Protein AF-A0A3B9RV35-F1 (afdb_monomer)

Secondary structure (DSSP, 8-state):
-HHHHHHHHH-HHHHHHHHHHHHHHHHHHHHHHHTPPPP--HHHHHHHHHHS-PPP----

Foldseek 3Di:
DVVVVVCCVVPVVVVVVVVVVVVVVVVVVVVVVVVDDDDDDPVVVVCCVPPVVDDDDDPD

Sequence (60 aa):
MDQLVEFIGNHLALFAALIGVLGLIFIQEKLAQKNKATEISPQQAVTLMNQEKAVVIDLR

Radius of gyration: 22.79 Å; Cα contacts (8 Å, |Δi|>4): 9; chains: 1; bounding box: 45×22×56 Å

Structure (mmCIF, N/CA/C/O backbone):
data_AF-A0A3B9RV35-F1
#
_entry.id   AF-A0A3B9RV35-F1
#
loop_
_atom_site.group_PDB
_atom_site.id
_atom_site.type_symbol
_atom_site.label_atom_id
_atom_site.label_alt_id
_atom_site.label_comp_id
_atom_site.label_asym_id
_atom_site.label_entity_id
_atom_site.label_seq_id
_atom_site.pdbx_PDB_ins_code
_atom_site.Cartn_x
_atom_site.Cartn_y
_atom_site.Cartn_z
_atom_site.occupancy
_atom_site.B_iso_or_equiv
_atom_site.auth_seq_id
_atom_site.auth_comp_id
_atom_site.auth_asym_id
_atom_site.auth_atom_id
_atom_site.pdbx_PDB_model_num
ATOM 1 N N . MET A 1 1 ? 26.339 0.572 -16.175 1.00 63.19 1 MET A N 1
ATOM 2 C CA . MET A 1 1 ? 25.388 1.686 -16.388 1.00 63.19 1 MET A CA 1
ATOM 3 C C . MET A 1 1 ? 24.902 1.716 -17.826 1.00 63.19 1 MET A C 1
ATOM 5 O O . MET A 1 1 ? 23.703 1.848 -18.019 1.00 63.19 1 MET A O 1
ATOM 9 N N . ASP A 1 2 ? 25.778 1.474 -18.803 1.00 81.69 2 ASP A N 1
ATOM 10 C CA . ASP A 1 2 ? 25.414 1.446 -20.231 1.00 81.69 2 ASP A CA 1
ATOM 11 C C . ASP A 1 2 ? 24.302 0.448 -20.573 1.00 81.69 2 ASP A C 1
ATOM 13 O O . ASP A 1 2 ? 23.312 0.826 -21.183 1.00 81.69 2 ASP A O 1
ATOM 17 N N . GLN A 1 3 ? 24.368 -0.782 -20.058 1.00 84.31 3 GLN A N 1
ATOM 18 C CA . GLN A 1 3 ? 23.326 -1.802 -20.277 1.00 84.31 3 GLN A CA 1
ATOM 19 C C . GLN A 1 3 ? 21.940 -1.402 -19.742 1.00 84.31 3 GLN A C 1
ATOM 21 O O . GLN A 1 3 ? 20.916 -1.821 -20.273 1.00 84.31 3 GLN A O 1
ATOM 26 N N . LEU A 1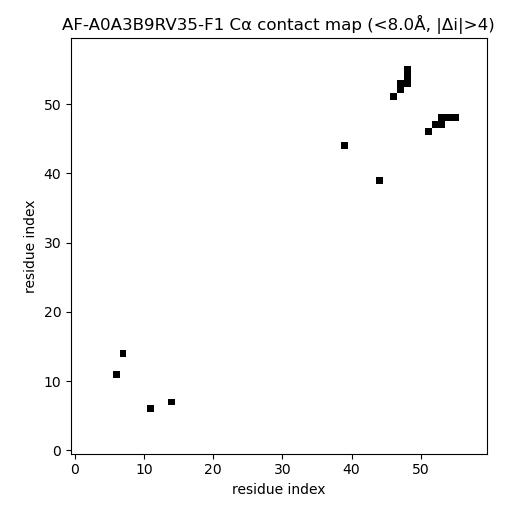 4 ? 21.891 -0.586 -18.684 1.00 82.25 4 LEU A N 1
ATOM 27 C CA . LEU A 1 4 ? 20.638 -0.088 -18.111 1.00 82.25 4 LEU A CA 1
ATOM 28 C C . LEU A 1 4 ? 20.025 0.989 -19.009 1.00 82.25 4 LEU A C 1
ATOM 30 O O . LEU A 1 4 ? 18.818 0.984 -19.239 1.00 82.25 4 LEU A O 1
ATOM 34 N N . VAL A 1 5 ? 20.861 1.876 -19.552 1.00 88.19 5 VAL A N 1
ATOM 35 C CA . VAL A 1 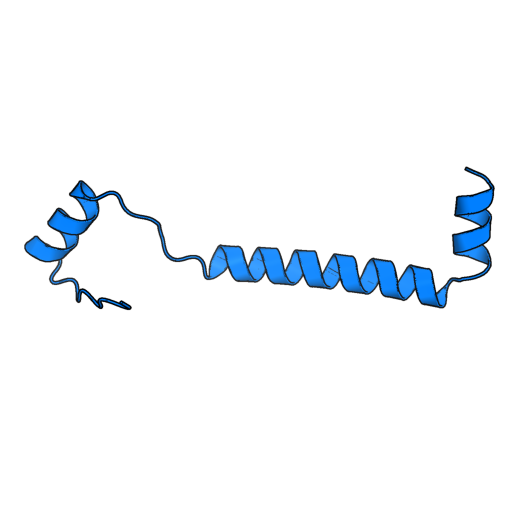5 ? 20.437 2.893 -20.522 1.00 88.19 5 VAL A CA 1
ATOM 36 C C . VAL A 1 5 ? 19.978 2.231 -21.826 1.00 88.19 5 VAL A C 1
ATOM 38 O O . VAL A 1 5 ? 18.920 2.585 -22.343 1.00 88.19 5 VAL A O 1
ATOM 41 N N . GLU A 1 6 ? 20.701 1.218 -22.311 1.00 89.06 6 GLU A N 1
ATOM 42 C CA . GLU A 1 6 ? 20.309 0.422 -23.484 1.00 89.06 6 GLU A CA 1
ATOM 43 C C . GLU A 1 6 ? 18.990 -0.324 -23.270 1.00 89.06 6 GLU A C 1
ATOM 45 O O . GLU A 1 6 ? 18.145 -0.351 -24.163 1.00 89.06 6 GLU A O 1
ATOM 50 N N . PHE A 1 7 ? 18.773 -0.897 -22.085 1.00 88.38 7 PHE A N 1
ATOM 51 C CA . PHE A 1 7 ? 17.519 -1.567 -21.749 1.00 88.38 7 PHE A CA 1
ATOM 52 C C . PHE A 1 7 ? 16.334 -0.594 -21.757 1.00 88.38 7 PHE A C 1
ATOM 54 O O . PHE A 1 7 ? 15.290 -0.901 -22.330 1.00 88.38 7 PHE A O 1
ATOM 61 N N . ILE A 1 8 ? 16.497 0.596 -21.171 1.00 91.31 8 ILE A N 1
ATOM 62 C CA . ILE A 1 8 ? 15.452 1.629 -21.178 1.00 91.31 8 ILE A CA 1
ATOM 63 C C . ILE A 1 8 ? 15.166 2.086 -22.615 1.00 91.31 8 ILE A C 1
ATOM 65 O O . ILE A 1 8 ? 14.002 2.183 -22.998 1.00 91.31 8 ILE A O 1
ATOM 69 N N . GLY A 1 9 ? 16.208 2.316 -23.420 1.00 89.88 9 GLY A N 1
ATOM 70 C CA . GLY A 1 9 ? 16.070 2.752 -24.812 1.00 89.88 9 GLY A CA 1
ATOM 71 C C . GLY A 1 9 ? 15.401 1.713 -25.717 1.00 89.88 9 GLY A C 1
ATOM 72 O O . GLY A 1 9 ? 14.518 2.061 -26.498 1.00 89.88 9 GLY A O 1
ATOM 73 N N . ASN A 1 10 ? 15.772 0.437 -25.583 1.00 93.81 10 ASN A N 1
ATOM 74 C CA . ASN A 1 10 ? 15.267 -0.644 -26.437 1.00 93.81 10 ASN A CA 1
ATOM 75 C C . ASN A 1 10 ? 13.946 -1.259 -25.942 1.00 93.81 10 ASN A C 1
ATOM 77 O O . ASN A 1 10 ? 13.231 -1.888 -26.723 1.00 93.81 10 ASN A O 1
ATOM 81 N N . HIS A 1 11 ? 13.588 -1.076 -24.667 1.00 93.38 11 HIS A N 1
ATOM 82 C CA . HIS A 1 11 ? 12.404 -1.690 -24.057 1.00 93.38 11 HIS A CA 1
ATOM 83 C C . HIS A 1 11 ? 11.513 -0.684 -23.321 1.00 93.38 11 HIS A C 1
ATOM 85 O O . HIS A 1 11 ? 11.064 -0.926 -22.197 1.00 93.38 11 HIS A O 1
ATOM 91 N N . LEU A 1 12 ? 11.179 0.423 -23.989 1.00 93.69 12 LEU A N 1
ATOM 92 C CA . LEU A 1 12 ? 10.329 1.485 -23.439 1.00 93.69 12 LEU A CA 1
ATOM 93 C C . LEU A 1 12 ? 8.993 0.978 -22.878 1.00 93.69 12 LEU A C 1
ATOM 95 O O . LEU A 1 12 ? 8.566 1.435 -21.823 1.00 93.69 12 LEU A O 1
ATOM 99 N N . ALA A 1 13 ? 8.350 0.011 -23.539 1.00 93.69 13 ALA A N 1
ATOM 100 C CA . ALA A 1 13 ? 7.086 -0.555 -23.064 1.00 93.69 13 ALA A CA 1
ATOM 101 C C . ALA A 1 13 ? 7.242 -1.297 -21.724 1.00 93.69 13 ALA A C 1
ATOM 103 O O . ALA A 1 13 ? 6.431 -1.109 -20.819 1.00 93.69 13 ALA A O 1
ATOM 104 N N . LEU A 1 14 ? 8.302 -2.101 -21.572 1.00 94.62 14 LEU A N 1
ATOM 105 C CA . LEU A 1 14 ? 8.585 -2.824 -20.327 1.00 94.62 14 LEU A CA 1
ATOM 106 C C . LEU A 1 14 ? 8.975 -1.856 -19.209 1.00 94.62 14 LEU A C 1
ATOM 108 O O . LEU A 1 14 ? 8.524 -2.008 -18.075 1.00 94.62 14 LEU A O 1
ATOM 112 N N . PHE A 1 15 ? 9.768 -0.834 -19.530 1.00 94.69 15 PHE A N 1
ATOM 113 C CA . PHE A 1 15 ? 10.151 0.185 -18.562 1.00 94.69 15 PHE A CA 1
ATOM 114 C C . PHE A 1 15 ? 8.949 1.028 -18.108 1.00 94.69 15 PHE A C 1
ATOM 116 O O . PHE A 1 15 ? 8.766 1.248 -16.914 1.00 94.69 15 PHE A O 1
ATOM 123 N N . ALA A 1 16 ? 8.072 1.432 -19.030 1.00 95.12 16 ALA A N 1
ATOM 124 C CA . ALA A 1 16 ? 6.830 2.126 -18.695 1.00 95.12 16 ALA A CA 1
ATOM 125 C C . ALA A 1 16 ? 5.903 1.255 -17.831 1.00 95.12 16 ALA A C 1
ATOM 127 O O . ALA A 1 16 ? 5.350 1.743 -16.845 1.00 95.12 16 ALA A O 1
ATOM 128 N N . ALA A 1 17 ? 5.776 -0.038 -18.150 1.00 96.56 17 ALA A N 1
ATOM 129 C CA . ALA A 1 17 ? 5.020 -0.984 -17.331 1.00 96.56 17 ALA A CA 1
ATOM 130 C C . ALA A 1 17 ? 5.608 -1.109 -15.916 1.00 96.56 17 ALA A C 1
ATOM 132 O O . ALA A 1 17 ? 4.856 -1.086 -14.944 1.00 96.56 17 ALA A O 1
ATOM 133 N N . LEU A 1 18 ? 6.938 -1.165 -15.784 1.00 95.31 18 LEU A N 1
ATOM 134 C CA . LEU A 1 18 ? 7.621 -1.184 -14.489 1.00 95.31 18 LEU A CA 1
ATOM 135 C C . LEU A 1 18 ? 7.294 0.065 -13.659 1.00 95.31 18 LEU A C 1
ATOM 137 O O . LEU A 1 18 ? 6.898 -0.059 -12.500 1.00 95.31 18 LEU A O 1
ATOM 141 N N . ILE A 1 19 ? 7.409 1.259 -14.248 1.00 96.94 19 ILE A N 1
ATOM 142 C CA . ILE A 1 19 ? 7.051 2.513 -13.568 1.00 96.94 19 ILE A CA 1
ATOM 143 C C . ILE A 1 19 ? 5.570 2.518 -13.171 1.00 96.94 19 ILE A C 1
ATOM 145 O O . ILE A 1 19 ? 5.236 2.920 -12.055 1.00 96.94 19 ILE A O 1
ATOM 149 N N . GLY A 1 20 ? 4.688 2.023 -14.042 1.00 97.88 20 GLY A N 1
ATOM 150 C CA . GLY A 1 20 ? 3.262 1.880 -13.752 1.00 97.88 20 GLY A CA 1
ATOM 151 C C . GLY A 1 20 ? 2.994 0.976 -12.548 1.00 97.88 20 GLY A C 1
ATOM 152 O O . GLY A 1 20 ? 2.283 1.377 -11.628 1.00 97.88 20 GLY A O 1
ATOM 153 N N . VAL A 1 21 ? 3.604 -0.212 -12.509 1.00 97.88 21 VAL A N 1
ATOM 154 C CA . VAL A 1 21 ? 3.468 -1.158 -11.389 1.00 97.88 21 VAL A CA 1
ATOM 155 C C . VAL A 1 21 ? 3.996 -0.554 -10.091 1.00 97.88 21 VAL A C 1
ATOM 157 O O . VAL A 1 21 ? 3.310 -0.624 -9.074 1.00 97.88 21 VAL A O 1
ATOM 160 N N . LEU A 1 22 ? 5.165 0.092 -10.117 1.00 97.88 22 LEU A N 1
ATOM 161 C CA . LEU A 1 22 ? 5.707 0.771 -8.937 1.00 97.88 22 LEU A CA 1
ATOM 162 C C . LEU A 1 22 ? 4.748 1.857 -8.433 1.00 97.88 22 LEU A C 1
ATOM 164 O O . LEU A 1 22 ? 4.450 1.905 -7.241 1.00 97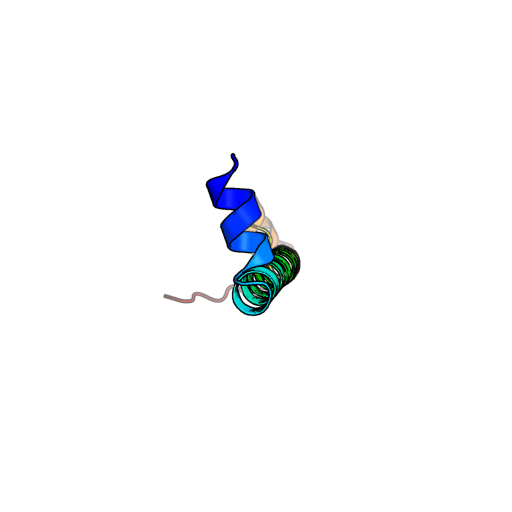.88 22 LEU A O 1
ATOM 168 N N . GLY A 1 23 ? 4.205 2.681 -9.333 1.00 97.81 23 GLY A N 1
ATOM 169 C CA . GLY A 1 23 ? 3.204 3.691 -8.992 1.00 97.81 23 GLY A CA 1
ATOM 170 C C . GLY A 1 23 ? 1.953 3.089 -8.348 1.00 97.81 23 GLY A C 1
ATOM 171 O O . GLY A 1 23 ? 1.504 3.573 -7.308 1.00 97.81 23 GLY A O 1
ATOM 172 N N . LEU A 1 24 ? 1.425 2.000 -8.912 1.00 97.75 24 LEU A N 1
ATOM 173 C CA . LEU A 1 24 ? 0.275 1.286 -8.351 1.00 97.75 24 LEU A CA 1
ATOM 174 C C . LEU A 1 24 ? 0.570 0.712 -6.961 1.00 97.75 24 LEU A C 1
ATOM 176 O O . LEU A 1 24 ? -0.281 0.823 -6.081 1.00 97.75 24 LEU A O 1
ATOM 180 N N . ILE A 1 25 ? 1.768 0.166 -6.733 1.00 96.94 25 ILE A N 1
ATOM 181 C CA . ILE A 1 25 ? 2.192 -0.318 -5.410 1.00 96.94 25 ILE A CA 1
ATOM 182 C C . ILE A 1 25 ? 2.203 0.832 -4.401 1.00 96.94 25 ILE A C 1
ATOM 184 O O . ILE A 1 25 ? 1.617 0.699 -3.330 1.00 96.94 25 ILE A O 1
ATOM 188 N N . PHE A 1 26 ? 2.798 1.979 -4.739 1.00 96.50 26 PHE A N 1
ATOM 189 C CA . PHE A 1 26 ? 2.816 3.137 -3.838 1.00 96.50 26 PHE A CA 1
ATOM 190 C C . PHE A 1 26 ? 1.412 3.664 -3.528 1.00 96.50 26 PHE A C 1
ATOM 192 O O . PHE A 1 26 ? 1.122 4.025 -2.384 1.00 96.50 26 PHE A O 1
ATOM 199 N N . ILE A 1 27 ? 0.527 3.701 -4.527 1.00 96.25 27 ILE A N 1
ATOM 200 C CA . ILE A 1 27 ? -0.872 4.095 -4.332 1.00 96.25 27 ILE A CA 1
ATOM 201 C C . ILE A 1 27 ? -1.570 3.106 -3.394 1.00 96.25 27 ILE A C 1
ATOM 203 O O . ILE A 1 27 ? -2.211 3.533 -2.432 1.00 96.25 27 ILE A O 1
ATOM 207 N N . GLN A 1 28 ? -1.415 1.803 -3.635 1.00 94.12 28 GLN A N 1
ATOM 208 C CA . GLN A 1 28 ? -2.021 0.759 -2.813 1.00 94.12 28 GLN A CA 1
ATOM 209 C C . GLN A 1 28 ? -1.505 0.776 -1.379 1.00 94.12 28 GLN A C 1
ATOM 211 O O . GLN A 1 28 ? -2.312 0.707 -0.459 1.00 94.12 28 GLN A O 1
ATOM 216 N N . GLU A 1 29 ? -0.201 0.934 -1.172 1.00 91.75 29 GLU A N 1
ATOM 217 C CA . GLU A 1 29 ? 0.389 1.040 0.163 1.00 91.75 29 GLU A CA 1
ATOM 218 C C . GLU A 1 29 ? -0.180 2.250 0.915 1.00 91.75 29 GLU A C 1
ATOM 220 O O . GLU A 1 29 ? -0.610 2.143 2.063 1.00 91.75 29 GLU A O 1
ATOM 225 N N . LYS A 1 30 ? -0.294 3.401 0.245 1.00 89.69 30 LYS A N 1
ATOM 226 C CA . LYS A 1 30 ? -0.885 4.604 0.845 1.00 89.69 30 LYS A CA 1
ATOM 227 C C . LYS A 1 30 ? -2.366 4.419 1.191 1.00 89.69 30 LYS A C 1
ATOM 229 O O . LYS A 1 30 ? -2.826 4.942 2.207 1.00 89.69 30 LYS A O 1
ATOM 234 N N . LEU A 1 31 ? -3.126 3.710 0.357 1.00 89.19 31 LEU A N 1
ATOM 235 C CA . LEU A 1 31 ? -4.525 3.374 0.638 1.00 89.19 31 LEU A CA 1
ATOM 236 C C . LEU A 1 31 ? -4.640 2.364 1.789 1.00 89.19 31 LEU A C 1
ATOM 238 O O . LEU A 1 31 ? -5.478 2.541 2.671 1.00 89.19 31 LEU A O 1
ATOM 242 N N . ALA A 1 32 ? -3.772 1.355 1.828 1.00 86.00 32 ALA A N 1
ATOM 243 C CA . ALA A 1 32 ? -3.731 0.350 2.884 1.00 86.00 32 ALA A CA 1
ATOM 244 C C . ALA A 1 32 ? -3.389 0.969 4.245 1.00 86.00 32 ALA A C 1
ATOM 246 O O . ALA A 1 32 ? -4.052 0.666 5.233 1.00 86.00 32 ALA A O 1
ATOM 247 N N . GLN A 1 33 ? -2.433 1.901 4.296 1.00 80.94 33 GLN A N 1
ATOM 248 C CA . GLN A 1 33 ? -2.101 2.631 5.522 1.00 80.94 33 GLN A CA 1
ATOM 249 C C . GLN A 1 33 ? -3.271 3.472 6.046 1.00 80.94 33 GLN A C 1
ATOM 251 O O . GLN A 1 33 ? -3.474 3.534 7.255 1.00 80.94 33 GLN A O 1
ATOM 256 N N . LYS A 1 34 ? -4.077 4.080 5.163 1.00 73.56 34 LYS A N 1
ATOM 257 C CA . LYS A 1 34 ? -5.295 4.808 5.569 1.00 73.56 34 LYS A CA 1
ATOM 258 C C . LYS A 1 34 ? -6.376 3.897 6.146 1.00 73.56 34 LYS A C 1
ATOM 260 O O . LYS A 1 34 ? -7.125 4.328 7.014 1.00 73.56 34 LYS A O 1
ATOM 265 N N . ASN A 1 35 ? -6.458 2.667 5.650 1.00 69.75 35 ASN A N 1
ATOM 266 C CA . ASN A 1 35 ? -7.447 1.681 6.079 1.00 69.75 35 ASN A CA 1
ATOM 267 C C . ASN A 1 35 ? -6.942 0.794 7.223 1.00 69.75 35 ASN A C 1
ATOM 269 O O . ASN A 1 35 ? -7.640 -0.134 7.633 1.00 69.75 35 ASN A O 1
ATOM 273 N N . LYS A 1 36 ? -5.729 1.039 7.729 1.00 73.50 36 LYS A N 1
ATOM 274 C CA . LYS A 1 36 ? -5.174 0.253 8.821 1.00 73.50 36 LYS A CA 1
ATOM 275 C C . LYS A 1 36 ? -5.922 0.616 10.101 1.00 73.50 36 LYS A C 1
ATOM 277 O O . LYS A 1 36 ? -5.924 1.771 10.519 1.00 73.50 36 LYS A O 1
ATOM 282 N N . ALA A 1 37 ? -6.572 -0.376 10.705 1.00 75.12 37 ALA A N 1
ATOM 283 C CA . ALA A 1 37 ? -7.145 -0.222 12.032 1.00 75.12 37 ALA A CA 1
ATOM 284 C C . ALA A 1 37 ? -6.040 0.185 13.016 1.00 75.12 37 ALA A C 1
ATOM 286 O O . ALA A 1 37 ? -4.910 -0.306 12.930 1.00 75.12 37 ALA A O 1
ATOM 287 N N . THR A 1 38 ? -6.364 1.091 13.936 1.00 80.56 38 THR A N 1
ATOM 288 C CA . THR A 1 38 ? -5.439 1.486 14.996 1.00 80.56 38 THR A CA 1
ATOM 289 C C . THR A 1 38 ? -5.157 0.276 15.874 1.00 80.56 38 THR A C 1
ATOM 291 O O . THR A 1 38 ? -6.070 -0.286 16.478 1.00 80.56 38 THR A O 1
ATOM 294 N N . GLU A 1 39 ? -3.892 -0.126 15.942 1.00 85.00 39 GLU A N 1
ATOM 295 C CA . GLU A 1 39 ? -3.452 -1.120 16.911 1.00 85.00 39 GLU A CA 1
ATOM 296 C C . GLU A 1 39 ? -3.509 -0.494 18.307 1.00 85.00 39 GLU A C 1
ATOM 298 O O . GLU A 1 39 ? -2.967 0.589 18.537 1.00 85.00 39 GLU A O 1
ATOM 303 N N . ILE A 1 40 ? -4.210 -1.156 19.223 1.00 89.62 40 ILE A N 1
ATOM 304 C CA . ILE A 1 40 ? -4.417 -0.685 20.592 1.00 89.62 40 ILE A CA 1
ATOM 305 C C . ILE A 1 40 ? -3.755 -1.638 21.581 1.00 89.62 40 ILE A C 1
ATOM 307 O O . ILE A 1 40 ? -3.711 -2.851 21.365 1.00 89.62 40 ILE A O 1
ATOM 311 N N . SER A 1 41 ? -3.259 -1.098 22.693 1.00 91.38 41 SER A N 1
ATOM 312 C CA . SER A 1 41 ? -2.727 -1.924 23.775 1.00 91.38 41 SER A CA 1
ATOM 313 C C . SER A 1 41 ? -3.851 -2.664 24.518 1.00 91.38 41 SER A C 1
ATOM 315 O O . SER A 1 41 ? -5.003 -2.215 24.511 1.00 91.38 41 SER A O 1
ATOM 317 N N . PRO A 1 42 ? -3.544 -3.757 25.242 1.00 89.69 42 PRO A N 1
ATOM 318 C CA . PRO A 1 42 ? -4.531 -4.447 26.072 1.00 89.69 42 PRO A CA 1
ATOM 319 C C . PRO A 1 42 ? -5.210 -3.523 27.091 1.00 89.69 42 PRO A C 1
ATOM 321 O O . PRO A 1 42 ? -6.409 -3.638 27.326 1.00 89.69 42 PRO A O 1
ATOM 324 N N . GLN A 1 43 ? -4.472 -2.568 27.669 1.00 91.94 43 GLN A N 1
ATOM 325 C CA . GLN A 1 43 ? -5.035 -1.597 28.613 1.00 91.94 43 GLN A CA 1
ATOM 326 C C . GLN A 1 43 ? -6.054 -0.680 27.927 1.00 91.94 43 GLN A C 1
ATOM 328 O O . GLN A 1 43 ? -7.130 -0.448 28.473 1.00 91.94 43 GLN A O 1
ATOM 333 N N . GLN A 1 44 ? -5.745 -0.196 26.720 1.00 89.88 44 GLN A N 1
AT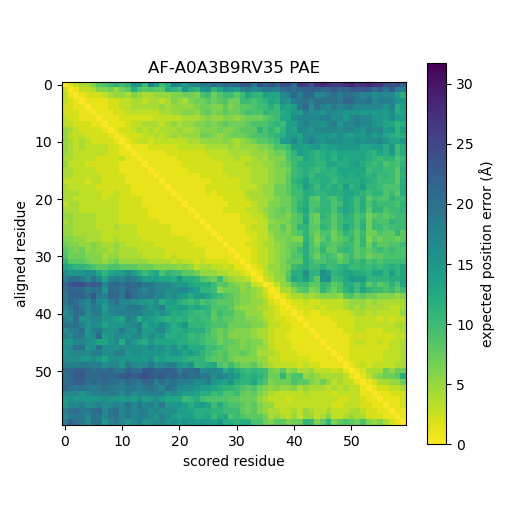OM 334 C CA . GLN A 1 44 ? -6.668 0.619 25.926 1.00 89.88 44 GLN A CA 1
ATOM 335 C C . GLN A 1 44 ? -7.912 -0.178 25.519 1.00 89.88 44 GLN A C 1
ATOM 337 O O . GLN A 1 44 ? -9.022 0.338 25.625 1.00 89.88 44 GLN A O 1
ATOM 342 N N . ALA A 1 45 ? -7.749 -1.446 25.134 1.00 90.56 45 ALA A N 1
ATOM 343 C CA . ALA A 1 45 ? -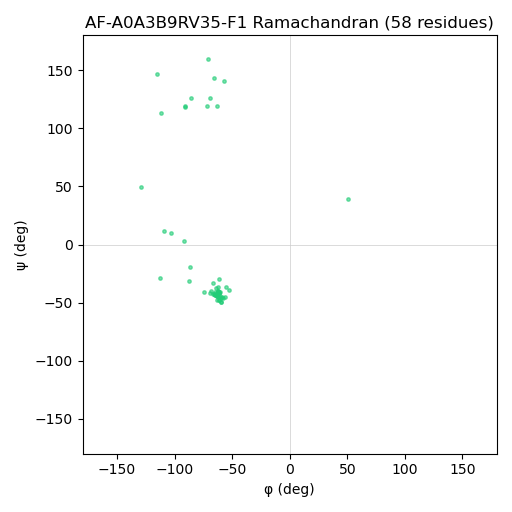8.864 -2.331 24.808 1.00 90.56 45 ALA A CA 1
ATOM 344 C C . ALA A 1 45 ? -9.823 -2.511 25.997 1.00 90.56 45 ALA A C 1
ATOM 346 O O . ALA A 1 45 ? -11.031 -2.348 25.839 1.00 90.56 45 ALA A O 1
ATOM 347 N N . VAL A 1 46 ? -9.294 -2.761 27.200 1.00 91.44 46 VAL A N 1
ATOM 348 C CA . VAL A 1 46 ? -10.103 -2.884 28.427 1.00 91.44 46 VAL A CA 1
ATOM 349 C C . VAL A 1 46 ? -10.860 -1.588 28.733 1.00 91.44 46 VAL A C 1
ATOM 351 O O . VAL A 1 46 ? -12.036 -1.642 29.095 1.00 91.44 46 VAL A O 1
ATOM 354 N N . THR A 1 47 ? -10.232 -0.422 28.554 1.00 93.00 47 THR A N 1
ATOM 355 C CA . THR A 1 47 ? -10.906 0.876 28.718 1.00 93.00 47 THR A CA 1
ATOM 356 C C . THR A 1 47 ? -12.055 1.042 27.724 1.00 93.00 47 THR A C 1
ATOM 358 O O . THR A 1 47 ? -13.166 1.359 28.142 1.00 93.00 47 THR A O 1
ATOM 361 N N . LEU A 1 48 ? -11.832 0.759 26.437 1.00 91.00 48 LEU A N 1
ATOM 362 C CA . LEU A 1 48 ? -12.867 0.860 25.399 1.00 91.00 48 LEU A CA 1
ATOM 363 C C . LEU A 1 48 ? -14.052 -0.080 25.667 1.00 91.00 48 LEU A C 1
ATOM 365 O O . LEU A 1 48 ? -15.212 0.315 25.537 1.00 91.00 48 LEU A O 1
ATOM 369 N N . MET A 1 49 ? -13.767 -1.312 26.095 1.00 89.12 49 MET A N 1
ATOM 370 C CA . MET A 1 49 ? -14.792 -2.297 26.451 1.00 89.12 49 MET A CA 1
ATOM 371 C C . MET A 1 49 ? -15.635 -1.848 27.647 1.00 89.12 49 MET A C 1
ATOM 373 O O . MET A 1 49 ? -16.858 -1.975 27.622 1.00 89.12 49 MET A O 1
ATOM 377 N N . ASN A 1 50 ? -14.990 -1.315 28.686 1.00 90.75 50 ASN A N 1
ATOM 378 C CA . ASN A 1 50 ? -15.656 -1.021 29.953 1.00 90.75 50 ASN A CA 1
ATOM 379 C C . ASN A 1 50 ? -16.299 0.370 30.004 1.00 90.75 50 ASN A C 1
ATOM 381 O O . ASN A 1 50 ? -17.291 0.549 30.707 1.00 90.75 50 ASN A O 1
ATOM 385 N N . GLN A 1 51 ? -15.732 1.360 29.309 1.00 88.75 51 GLN A N 1
ATOM 386 C CA . GLN A 1 51 ? -16.132 2.767 29.432 1.00 88.75 51 GLN A CA 1
ATOM 387 C C . GLN A 1 51 ? -16.793 3.316 28.164 1.00 88.75 51 GLN A C 1
ATOM 389 O O . GLN A 1 51 ? -17.666 4.175 28.268 1.00 88.75 51 GLN A O 1
ATOM 394 N N . GLU A 1 52 ? -16.449 2.797 26.981 1.00 83.81 52 GLU A N 1
ATOM 395 C CA . GLU A 1 52 ? -16.897 3.361 25.696 1.00 83.81 52 GLU A CA 1
ATOM 396 C C . GLU A 1 52 ? -17.931 2.500 24.951 1.00 83.81 52 GLU A C 1
ATOM 398 O O . GLU A 1 52 ? -18.254 2.776 23.799 1.00 83.81 52 GLU A O 1
ATOM 403 N N . LYS A 1 53 ? -18.505 1.477 25.608 1.00 83.19 53 LYS A N 1
ATOM 404 C CA . LYS A 1 53 ? -19.496 0.549 25.015 1.00 83.19 53 LYS A CA 1
ATOM 405 C C . LYS A 1 53 ? -19.022 -0.048 23.678 1.00 83.19 53 LYS A C 1
ATOM 407 O O . LYS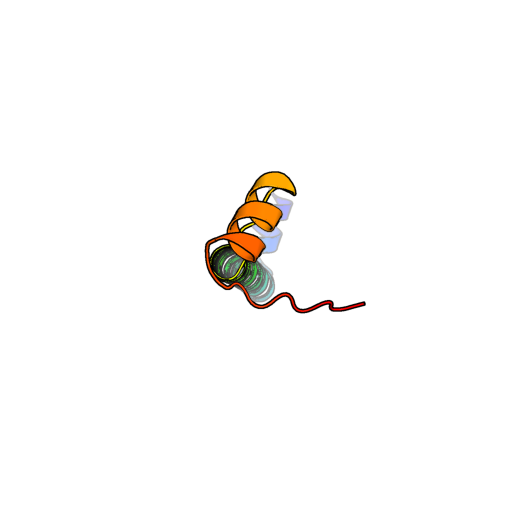 A 1 53 ? -19.808 -0.185 22.739 1.00 83.19 53 LYS A O 1
ATOM 412 N N . ALA A 1 54 ? -17.738 -0.387 23.584 1.00 88.19 54 ALA A N 1
ATOM 413 C CA . ALA A 1 54 ? -17.175 -0.970 22.374 1.00 88.19 54 ALA A CA 1
ATOM 414 C C . ALA A 1 54 ? -17.764 -2.362 22.079 1.00 88.19 54 ALA A C 1
ATOM 416 O O . ALA A 1 54 ? -18.001 -3.163 22.985 1.00 88.19 54 ALA A O 1
ATOM 417 N N . VAL A 1 55 ? -17.959 -2.668 20.793 1.00 89.56 55 VAL A N 1
ATOM 418 C CA . VAL A 1 55 ? -18.339 -4.007 20.324 1.00 89.56 55 VAL A CA 1
ATOM 419 C C . VAL A 1 55 ? -17.065 -4.789 20.028 1.00 89.56 55 VAL A C 1
ATOM 421 O O . VAL A 1 55 ? -16.286 -4.405 19.158 1.00 89.56 55 VAL A O 1
ATOM 424 N N . VAL A 1 56 ? -16.856 -5.889 20.749 1.00 89.94 56 VAL A N 1
ATOM 425 C CA . VAL A 1 56 ? -15.729 -6.798 20.515 1.00 89.94 56 VAL A CA 1
ATOM 426 C C . VAL A 1 56 ? -16.165 -7.872 19.530 1.00 89.94 56 VAL A C 1
ATOM 428 O O . VAL A 1 56 ? -17.097 -8.625 19.804 1.00 89.94 56 VAL A O 1
ATOM 431 N N . ILE A 1 57 ? -15.486 -7.935 18.386 1.00 89.94 57 ILE A N 1
ATOM 432 C CA . ILE A 1 57 ? -15.693 -8.968 17.3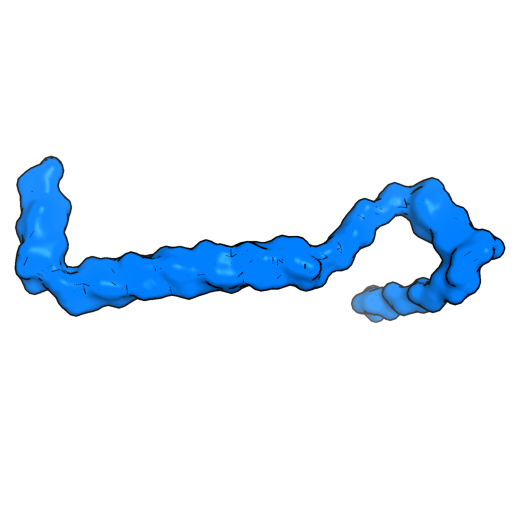72 1.00 89.94 57 ILE A CA 1
ATOM 433 C C . ILE A 1 57 ? -14.443 -9.840 17.354 1.00 89.94 57 ILE A C 1
ATOM 435 O O . ILE A 1 57 ? -13.358 -9.380 17.005 1.00 89.94 57 ILE A O 1
ATOM 439 N N . ASP A 1 58 ? -14.606 -11.092 17.762 1.00 90.88 58 ASP A N 1
ATOM 440 C CA . ASP A 1 58 ? -13.566 -12.108 17.679 1.00 90.88 58 ASP A CA 1
ATOM 441 C C . ASP A 1 58 ? -13.602 -12.748 16.285 1.00 90.88 58 ASP A C 1
ATOM 443 O O . ASP A 1 58 ? -14.662 -13.179 15.834 1.00 90.88 58 ASP A O 1
ATOM 447 N N . LEU A 1 59 ? -12.464 -12.753 15.588 1.00 87.69 59 LEU A N 1
ATOM 448 C CA . LEU A 1 59 ? -12.327 -13.248 14.211 1.00 87.69 59 LEU A CA 1
A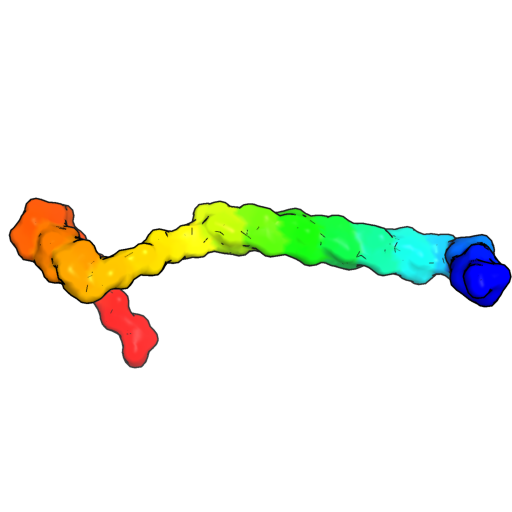TOM 449 C C . LEU A 1 59 ? -11.665 -14.638 14.138 1.00 87.69 59 LEU A C 1
ATOM 451 O O . LEU A 1 59 ? -11.254 -15.042 13.049 1.00 87.69 59 LEU A O 1
ATOM 455 N N . ARG A 1 60 ? -11.487 -15.317 15.282 1.00 83.38 60 ARG A N 1
ATOM 456 C CA . ARG A 1 60 ? -10.951 -16.688 15.354 1.00 83.38 60 ARG A CA 1
ATOM 457 C C . ARG A 1 60 ? -11.798 -17.711 14.601 1.00 83.38 60 ARG A C 1
ATOM 459 O O . ARG A 1 60 ? -13.032 -17.532 14.517 1.00 83.38 60 ARG A O 1
#

Mean predicted aligned error: 8.37 Å

Solvent-accessible surface area (backbone atoms only — not comparable to full-atom values): 3724 Å² total; per-residue (Å²): 112,66,69,59,54,50,46,47,70,77,34,50,70,60,47,51,49,50,54,49,51,52,50,52,50,55,52,48,51,55,52,48,61,72,68,52,75,83,87,71,53,73,70,5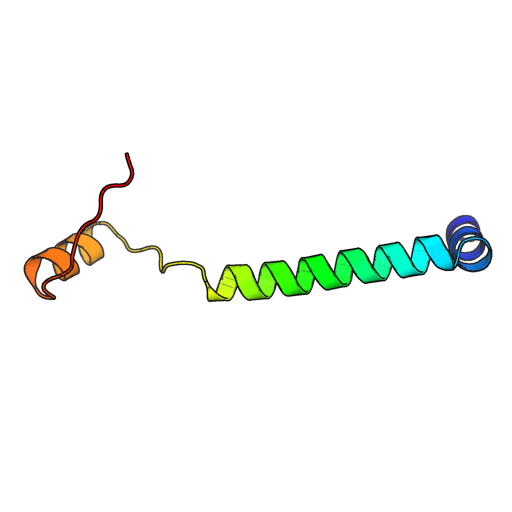4,49,52,46,36,52,74,74,64,75,52,84,86,81,84,86,127

pLDDT: mean 89.13, std 7.17, range [63.19, 97.88]